Protein AF-A0A8T1XJ10-F1 (afdb_monomer_lite)

Secondary structure (DSSP, 8-state):
-HHHHTS---HHHHHHHHSB-TTS-BSSHHHHHHHHHHHHHHHHHHHHHT-------TT-SS--S--PPPHHHHHHHHHHHHHHHHHHHHHHHHHHHHHHHHHHHHHHHHHHHHHHHHHHHHH-HHHHHHHHS---------------------------------------------------

Structure (mmCIF, N/CA/C/O backbone):
data_AF-A0A8T1XJ10-F1
#
_entry.id   AF-A0A8T1XJ10-F1
#
loop_
_atom_site.group_PDB
_atom_site.id
_atom_site.type_symbol
_atom_site.label_atom_id
_atom_site.label_alt_id
_atom_site.label_comp_id
_atom_site.label_asym_id
_atom_site.label_entity_id
_atom_site.label_seq_id
_atom_site.pdbx_PDB_ins_code
_atom_site.Cartn_x
_atom_site.Cartn_y
_atom_site.Cartn_z
_atom_site.occupancy
_atom_site.B_iso_or_equiv
_atom_site.auth_seq_id
_atom_site.auth_comp_id
_atom_site.auth_asym_id
_atom_site.auth_atom_id
_atom_site.pdbx_PDB_model_num
ATOM 1 N N . MET A 1 1 ? 7.963 -11.420 -20.994 1.00 76.00 1 MET A N 1
ATOM 2 C CA . MET A 1 1 ? 7.818 -10.005 -21.420 1.00 76.00 1 MET A CA 1
ATOM 3 C C . MET A 1 1 ? 8.986 -9.589 -22.295 1.00 76.00 1 MET A C 1
ATOM 5 O O . MET A 1 1 ? 8.757 -9.105 -23.394 1.00 76.00 1 MET A O 1
ATOM 9 N N . GLU A 1 2 ? 10.211 -9.883 -21.872 1.00 74.06 2 GLU A N 1
ATOM 10 C CA . GLU A 1 2 ? 11.436 -9.646 -22.647 1.00 74.06 2 GLU A CA 1
ATOM 11 C C . GLU A 1 2 ? 11.439 -10.328 -24.017 1.00 74.06 2 GLU A C 1
ATOM 13 O O . GLU A 1 2 ? 11.777 -9.694 -25.006 1.00 74.06 2 GLU A O 1
ATOM 18 N N . GLU A 1 3 ? 10.943 -11.567 -24.125 1.00 75.88 3 GLU A N 1
ATOM 19 C CA . GLU A 1 3 ? 10.803 -12.253 -25.423 1.00 75.88 3 GLU A CA 1
ATOM 20 C C . GLU A 1 3 ? 9.866 -11.518 -26.399 1.00 75.88 3 GLU A C 1
ATOM 22 O O . GLU A 1 3 ? 10.074 -11.545 -27.612 1.00 75.88 3 GLU A O 1
ATOM 27 N N . ARG A 1 4 ? 8.844 -10.823 -25.875 1.00 75.50 4 ARG A N 1
ATOM 28 C CA . ARG A 1 4 ? 7.896 -10.032 -26.677 1.00 75.50 4 ARG A CA 1
ATOM 29 C C . ARG A 1 4 ? 8.496 -8.691 -27.093 1.00 75.50 4 ARG A C 1
ATOM 31 O O . ARG A 1 4 ? 8.300 -8.278 -28.231 1.00 75.50 4 ARG A O 1
ATOM 38 N N . LEU A 1 5 ? 9.198 -8.018 -26.178 1.00 78.12 5 LEU A N 1
ATOM 39 C CA . LEU A 1 5 ? 9.792 -6.697 -26.417 1.00 78.12 5 LEU A CA 1
ATOM 40 C C . LEU A 1 5 ? 11.188 -6.769 -27.057 1.00 78.12 5 LEU A C 1
ATOM 42 O O . LEU A 1 5 ? 11.695 -5.744 -27.505 1.00 78.12 5 LEU A O 1
ATOM 46 N N . LYS A 1 6 ? 11.806 -7.958 -27.113 1.00 83.12 6 LYS A N 1
ATOM 47 C CA . LYS A 1 6 ? 13.183 -8.205 -27.581 1.00 83.12 6 LYS A CA 1
ATOM 48 C C . LYS A 1 6 ? 14.220 -7.270 -26.941 1.00 83.12 6 LYS A C 1
ATOM 50 O O . LYS A 1 6 ? 15.244 -6.958 -27.543 1.00 83.12 6 LYS A O 1
ATOM 55 N N . ARG A 1 7 ? 13.935 -6.816 -25.722 1.00 89.50 7 ARG A N 1
ATOM 56 C CA . ARG A 1 7 ? 14.753 -5.918 -24.907 1.00 89.50 7 ARG A CA 1
ATOM 57 C C . ARG A 1 7 ? 14.614 -6.354 -23.452 1.00 89.50 7 ARG A C 1
ATOM 59 O O . ARG A 1 7 ? 13.534 -6.795 -23.056 1.00 89.50 7 ARG A O 1
ATOM 66 N N . HIS A 1 8 ? 15.689 -6.199 -22.686 1.00 87.00 8 HIS A N 1
ATOM 67 C CA . HIS A 1 8 ? 15.656 -6.335 -21.234 1.00 87.00 8 HIS A CA 1
ATOM 68 C C . HIS A 1 8 ? 14.685 -5.302 -20.644 1.00 87.00 8 HIS A C 1
ATOM 70 O O . HIS A 1 8 ? 14.703 -4.129 -21.039 1.00 87.00 8 HIS A O 1
ATOM 76 N N . VAL A 1 9 ? 13.818 -5.735 -19.734 1.00 90.62 9 VAL A N 1
ATOM 77 C CA . VAL A 1 9 ? 12.867 -4.851 -19.036 1.00 90.62 9 VAL A CA 1
ATOM 78 C C . VAL A 1 9 ? 13.305 -4.688 -17.586 1.00 90.62 9 VAL A C 1
ATOM 80 O O . VAL A 1 9 ? 14.013 -5.546 -17.068 1.00 90.62 9 VAL A O 1
ATOM 83 N N . SER A 1 10 ? 12.949 -3.576 -16.944 1.00 94.50 10 SER A N 1
ATOM 84 C CA . SER A 1 10 ? 13.164 -3.451 -15.498 1.00 94.50 10 SER A CA 1
ATOM 85 C C . SER A 1 10 ? 12.091 -4.219 -14.724 1.00 94.50 10 SER A C 1
ATOM 87 O O . SER A 1 10 ? 10.990 -4.449 -15.234 1.00 94.50 10 SER A O 1
ATOM 89 N N . ASP A 1 11 ? 12.371 -4.555 -13.468 1.00 94.75 11 ASP A N 1
ATOM 90 C CA . ASP A 1 11 ? 11.409 -5.218 -12.582 1.00 94.75 11 ASP A CA 1
ATOM 91 C C . ASP A 1 11 ? 10.163 -4.354 -12.359 1.00 94.75 11 ASP A C 1
ATOM 93 O O . ASP A 1 11 ? 9.038 -4.852 -12.365 1.00 94.75 11 ASP A O 1
ATOM 97 N N . GLY A 1 12 ? 10.342 -3.034 -12.269 1.00 94.69 12 GLY A N 1
ATOM 98 C CA . GLY A 1 12 ? 9.229 -2.089 -12.215 1.00 94.69 12 GLY A CA 1
ATOM 99 C C . GLY A 1 12 ? 8.403 -2.045 -13.507 1.00 94.69 12 GLY A C 1
ATOM 100 O O . GLY A 1 12 ? 7.180 -1.975 -13.445 1.00 94.69 12 GLY A O 1
ATOM 101 N N . GLU A 1 13 ? 9.026 -2.157 -14.687 1.00 94.50 13 GLU A N 1
ATOM 102 C CA . GLU A 1 13 ? 8.309 -2.255 -15.972 1.00 94.50 13 GLU A CA 1
ATOM 103 C C . GLU A 1 13 ? 7.503 -3.564 -16.040 1.00 94.50 13 GLU A C 1
ATOM 105 O O . GLU A 1 13 ? 6.324 -3.561 -16.410 1.00 94.50 13 GLU A O 1
ATOM 110 N N . LEU A 1 14 ? 8.108 -4.671 -15.596 1.00 95.19 14 LEU A N 1
ATOM 111 C CA . LEU A 1 14 ? 7.460 -5.974 -15.473 1.00 95.19 14 LEU A CA 1
ATOM 112 C C . LEU A 1 14 ? 6.264 -5.927 -14.513 1.00 95.19 14 LEU A C 1
ATOM 114 O O . LEU A 1 14 ? 5.183 -6.420 -14.854 1.00 95.19 14 LEU A O 1
ATOM 118 N N . PHE A 1 15 ? 6.435 -5.309 -13.344 1.00 96.00 15 PHE A N 1
ATOM 119 C CA . PHE A 1 15 ? 5.387 -5.103 -12.348 1.00 96.00 15 PHE A CA 1
ATOM 120 C C . PHE A 1 15 ? 4.213 -4.315 -12.929 1.00 96.00 15 PHE A C 1
ATOM 122 O O . PHE A 1 15 ? 3.082 -4.805 -12.912 1.00 96.00 15 PHE A O 1
ATOM 129 N N . MET A 1 16 ? 4.484 -3.138 -13.500 1.00 95.25 16 MET A N 1
ATOM 130 C CA . MET A 1 16 ? 3.454 -2.274 -14.074 1.00 95.25 16 MET A CA 1
ATOM 131 C C . MET A 1 16 ? 2.671 -3.030 -15.140 1.00 95.25 16 MET A C 1
ATOM 133 O O . MET A 1 16 ? 1.450 -3.089 -15.098 1.00 95.25 16 MET A O 1
ATOM 137 N N . GLN A 1 17 ? 3.356 -3.705 -16.056 1.00 93.31 17 GLN A N 1
ATOM 138 C CA . GLN A 1 17 ? 2.697 -4.382 -17.163 1.00 93.31 17 GLN A CA 1
ATOM 139 C C . GLN A 1 17 ? 1.919 -5.647 -16.748 1.00 93.31 17 GLN A C 1
ATOM 141 O O . GLN A 1 17 ? 0.955 -5.996 -17.430 1.00 93.31 17 GLN A O 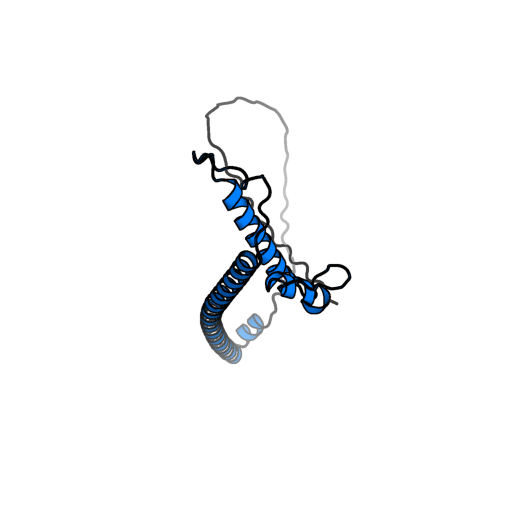1
ATOM 146 N N . THR A 1 18 ? 2.308 -6.341 -15.673 1.00 95.00 18 THR A N 1
ATOM 147 C CA . THR A 1 18 ? 1.584 -7.529 -15.168 1.00 95.00 18 THR A CA 1
ATOM 148 C C . THR A 1 18 ? 0.387 -7.172 -14.292 1.00 95.00 18 THR A C 1
ATOM 150 O O . THR A 1 18 ? -0.580 -7.930 -14.255 1.00 95.00 18 THR A O 1
ATOM 153 N N . HIS A 1 19 ? 0.414 -6.003 -13.653 1.00 96.44 19 HIS A N 1
ATOM 154 C CA . HIS A 1 19 ? -0.650 -5.519 -12.772 1.00 96.44 19 HIS A CA 1
ATOM 155 C C . HIS A 1 19 ? -1.474 -4.382 -13.389 1.00 96.44 19 HIS A C 1
ATOM 157 O O . HIS A 1 19 ? -2.267 -3.753 -12.690 1.00 96.44 19 HIS A O 1
ATOM 163 N N . THR A 1 20 ? -1.335 -4.159 -14.699 1.00 97.12 20 THR A N 1
ATOM 164 C CA . THR A 1 20 ? -2.133 -3.211 -15.485 1.00 97.12 20 THR A CA 1
ATOM 165 C C . THR A 1 20 ? -2.959 -3.963 -16.520 1.00 97.12 20 THR A C 1
ATOM 167 O O . THR A 1 20 ? -2.464 -4.829 -17.246 1.00 97.12 20 THR A O 1
ATOM 170 N N . ARG A 1 21 ? -4.246 -3.637 -16.582 1.00 96.38 21 ARG A N 1
ATOM 171 C CA . ARG A 1 21 ? -5.210 -4.158 -17.550 1.00 96.38 21 ARG A CA 1
ATOM 172 C C . ARG A 1 21 ? -5.003 -3.496 -18.915 1.00 96.38 21 ARG A C 1
ATOM 174 O O . ARG A 1 21 ? -4.302 -2.500 -19.056 1.00 96.38 21 ARG A O 1
ATOM 181 N N . ALA A 1 22 ? -5.645 -4.034 -19.949 1.00 95.12 22 ALA A N 1
ATOM 182 C CA . ALA A 1 22 ? -5.531 -3.497 -21.308 1.00 95.12 22 ALA A CA 1
ATOM 183 C C . ALA A 1 22 ? -6.092 -2.067 -21.467 1.00 95.12 22 ALA A C 1
ATOM 185 O O . ALA A 1 22 ? -5.706 -1.371 -22.400 1.00 95.12 22 ALA A O 1
ATOM 186 N N . ASP A 1 23 ? -6.982 -1.633 -20.569 1.00 95.69 23 ASP A N 1
ATOM 187 C CA . ASP A 1 23 ? -7.518 -0.266 -20.511 1.00 95.69 23 ASP A CA 1
ATOM 188 C C . ASP A 1 23 ? -6.573 0.730 -19.807 1.00 95.69 23 ASP A C 1
ATOM 190 O O . ASP A 1 23 ? -6.893 1.912 -19.706 1.00 95.69 23 ASP A O 1
ATOM 194 N N . GLY A 1 24 ? -5.411 0.265 -19.331 1.00 93.25 24 GLY A N 1
ATOM 195 C CA . GLY A 1 24 ? -4.431 1.068 -18.601 1.00 9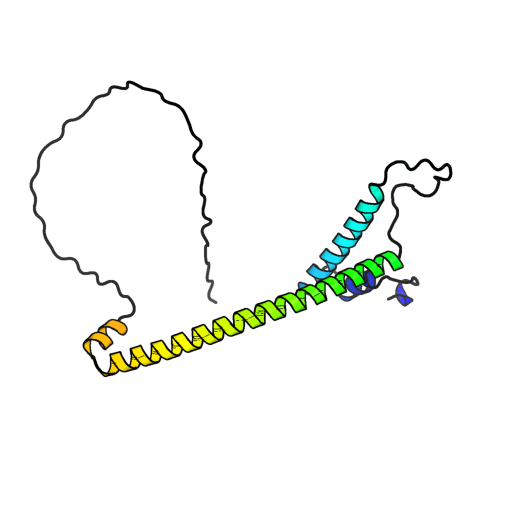3.25 24 GLY A CA 1
ATOM 196 C C . GLY A 1 24 ? -4.715 1.205 -17.103 1.00 93.25 24 GLY A C 1
ATOM 197 O O . GLY A 1 24 ? -3.902 1.793 -16.396 1.00 93.25 24 GLY A O 1
ATOM 198 N N . SER A 1 25 ? -5.825 0.658 -16.596 1.00 96.62 25 SER A N 1
ATOM 199 C CA . SER A 1 25 ? -6.124 0.652 -15.161 1.00 96.62 25 SER A CA 1
ATOM 200 C C . SER A 1 25 ? -5.366 -0.453 -14.427 1.00 96.62 25 SER A C 1
ATOM 202 O O . SER A 1 25 ? -5.105 -1.528 -14.976 1.00 96.62 25 SER A O 1
ATOM 204 N N . PHE A 1 26 ? -5.030 -0.219 -13.159 1.00 97.88 26 PHE A N 1
ATOM 205 C CA . PHE A 1 26 ? -4.439 -1.257 -12.322 1.00 97.88 26 PHE A CA 1
ATOM 206 C C . PHE A 1 26 ? -5.464 -2.327 -11.944 1.00 97.88 26 PHE A C 1
ATOM 208 O O . PHE A 1 26 ? -6.658 -2.069 -11.797 1.00 97.88 26 PHE A O 1
ATOM 215 N N . VAL A 1 27 ? -4.984 -3.558 -11.774 1.00 97.25 27 VAL A N 1
ATOM 216 C CA . VAL A 1 27 ? -5.828 -4.712 -11.435 1.00 97.25 27 VAL A CA 1
ATOM 217 C C . VAL A 1 27 ? -6.425 -4.596 -10.029 1.00 97.25 27 VAL A C 1
ATOM 219 O O . VAL A 1 27 ? -7.556 -5.047 -9.836 1.00 97.25 27 VAL A O 1
ATOM 222 N N . ASP A 1 28 ? -5.690 -3.979 -9.099 1.00 97.81 28 ASP A N 1
ATOM 223 C CA . ASP A 1 28 ? -6.047 -3.772 -7.692 1.00 97.81 28 ASP A CA 1
ATOM 224 C C . ASP A 1 28 ? -5.537 -2.399 -7.219 1.00 97.81 28 ASP A C 1
ATOM 226 O O . ASP A 1 28 ? -4.518 -1.894 -7.706 1.00 97.81 28 ASP A O 1
ATOM 230 N N . GLN A 1 29 ? -6.222 -1.817 -6.238 1.00 97.06 29 GLN A N 1
ATOM 231 C CA . GLN A 1 29 ? -5.832 -0.568 -5.601 1.00 97.06 29 GLN A CA 1
ATOM 232 C C . GLN A 1 29 ? -4.462 -0.672 -4.909 1.00 97.06 29 GLN A C 1
ATOM 234 O O . GLN A 1 29 ? -3.721 0.311 -4.900 1.00 97.06 29 GLN A O 1
ATOM 239 N N . ILE A 1 30 ? -4.070 -1.838 -4.380 1.00 93.88 30 ILE A N 1
ATOM 240 C CA . ILE A 1 30 ? -2.727 -2.014 -3.798 1.00 93.88 30 ILE A CA 1
ATOM 241 C C . ILE A 1 30 ? -1.637 -1.828 -4.860 1.00 93.88 30 ILE A C 1
ATOM 243 O O . ILE A 1 30 ? -0.627 -1.173 -4.608 1.00 93.88 30 ILE A O 1
ATOM 247 N N . TYR A 1 31 ? -1.859 -2.344 -6.072 1.00 96.12 31 TYR A N 1
ATOM 248 C CA . TYR A 1 31 ? -0.890 -2.237 -7.160 1.00 96.12 31 TYR A CA 1
ATOM 249 C C . TYR A 1 31 ? -0.842 -0.833 -7.732 1.00 96.12 31 TYR A C 1
ATOM 251 O O . TYR A 1 31 ? 0.233 -0.380 -8.113 1.00 96.12 31 TYR A O 1
ATOM 259 N N . GLN A 1 32 ? -1.976 -0.133 -7.726 1.00 97.06 32 GLN A N 1
ATOM 260 C CA . GLN A 1 32 ? -2.017 1.282 -8.055 1.00 97.06 32 GLN A CA 1
ATOM 261 C C . GLN A 1 32 ? -1.105 2.093 -7.128 1.00 97.06 32 GLN A C 1
ATOM 263 O O . GLN A 1 32 ? -0.240 2.809 -7.619 1.00 97.06 32 GLN A O 1
ATOM 268 N N . HIS A 1 33 ? -1.219 1.926 -5.807 1.00 96.00 33 HIS A N 1
ATOM 269 C CA . HIS A 1 33 ? -0.368 2.654 -4.858 1.00 96.00 33 HIS A CA 1
ATOM 270 C C . HIS A 1 33 ? 1.120 2.331 -5.043 1.00 96.00 33 HIS A C 1
ATOM 272 O O . HIS A 1 33 ? 1.960 3.229 -5.006 1.00 96.00 33 HIS A O 1
ATOM 278 N N . VAL A 1 34 ? 1.460 1.054 -5.258 1.00 96.06 34 VAL A N 1
ATOM 279 C CA . VAL A 1 34 ? 2.850 0.637 -5.511 1.00 96.06 34 VAL A CA 1
ATOM 280 C C . VAL A 1 34 ? 3.362 1.214 -6.833 1.00 96.06 34 VAL A C 1
ATOM 282 O O . VAL A 1 34 ? 4.477 1.726 -6.885 1.00 96.06 34 VAL A O 1
ATOM 285 N N . GLY A 1 35 ? 2.551 1.177 -7.891 1.00 96.31 35 GLY A N 1
ATOM 286 C CA . GLY A 1 35 ? 2.899 1.726 -9.199 1.00 96.31 35 GLY A CA 1
ATOM 287 C C . GLY A 1 35 ? 3.080 3.243 -9.172 1.00 96.31 35 GLY A C 1
ATOM 288 O O . GLY A 1 35 ? 4.057 3.756 -9.714 1.00 96.31 35 GLY A O 1
ATOM 289 N N . GLU A 1 36 ? 2.194 3.963 -8.486 1.00 96.62 36 GLU A N 1
ATOM 290 C CA . GLU A 1 36 ? 2.308 5.407 -8.257 1.00 96.62 36 GLU A CA 1
ATOM 291 C C . GLU A 1 36 ? 3.571 5.751 -7.458 1.00 96.62 36 GLU A C 1
ATOM 293 O O . GLU A 1 36 ? 4.317 6.649 -7.850 1.00 96.62 36 GLU A O 1
ATOM 298 N N . ALA A 1 37 ? 3.868 5.008 -6.388 1.00 96.81 37 ALA A N 1
ATOM 299 C CA . ALA A 1 37 ? 5.090 5.197 -5.609 1.00 96.81 37 ALA A CA 1
ATOM 300 C C . ALA A 1 37 ? 6.355 4.936 -6.443 1.00 96.81 37 ALA A C 1
ATOM 302 O O . ALA A 1 37 ? 7.308 5.711 -6.371 1.00 96.81 37 ALA A O 1
ATOM 303 N N . TYR A 1 38 ? 6.349 3.889 -7.272 1.00 96.81 38 TYR A N 1
ATOM 304 C CA . TYR A 1 38 ? 7.449 3.579 -8.184 1.00 96.81 38 TYR A CA 1
ATOM 305 C C . TYR A 1 38 ? 7.690 4.708 -9.193 1.00 96.81 38 TYR A C 1
ATOM 307 O O . TYR A 1 38 ? 8.820 5.177 -9.332 1.00 96.81 38 TYR A O 1
ATOM 315 N N . MET A 1 39 ? 6.634 5.189 -9.859 1.00 94.44 39 MET A N 1
ATOM 316 C CA . MET A 1 39 ? 6.733 6.306 -10.806 1.00 94.44 39 MET A CA 1
ATOM 317 C C . MET A 1 39 ? 7.231 7.582 -10.125 1.00 94.44 39 MET A C 1
ATOM 319 O O . MET A 1 39 ? 8.131 8.235 -10.649 1.00 94.44 39 MET A O 1
ATOM 323 N N . LYS A 1 40 ? 6.718 7.886 -8.928 1.00 95.81 40 LYS A N 1
ATOM 324 C CA . LYS A 1 40 ? 7.153 9.039 -8.137 1.00 95.81 40 LYS A CA 1
ATOM 325 C C . LYS A 1 40 ? 8.642 8.966 -7.788 1.00 95.81 40 LYS A C 1
ATOM 327 O O . LYS A 1 40 ? 9.341 9.959 -7.933 1.00 95.81 40 LYS A O 1
ATOM 332 N N . MET A 1 41 ? 9.147 7.806 -7.362 1.00 94.25 41 MET A N 1
ATOM 333 C CA . MET A 1 41 ? 10.575 7.642 -7.051 1.00 94.25 41 MET A CA 1
ATOM 334 C C . MET A 1 41 ? 11.466 7.725 -8.297 1.00 94.25 41 MET A C 1
ATOM 336 O O . MET A 1 41 ? 12.603 8.186 -8.208 1.00 94.25 41 MET A O 1
ATOM 340 N N . MET A 1 42 ? 10.969 7.292 -9.462 1.00 92.44 42 MET A N 1
ATOM 341 C CA . MET A 1 42 ? 11.665 7.529 -10.729 1.00 92.44 42 MET A CA 1
ATOM 342 C C . MET A 1 42 ? 11.742 9.018 -11.062 1.00 92.44 42 MET A C 1
ATOM 344 O O . MET A 1 42 ? 12.812 9.490 -11.436 1.00 92.44 42 MET A O 1
ATOM 348 N N . GLU A 1 43 ? 10.637 9.749 -10.915 1.00 91.62 43 GLU A N 1
ATOM 349 C CA . GLU A 1 43 ? 10.585 11.196 -11.148 1.00 91.62 43 GLU A CA 1
ATOM 350 C C . GLU A 1 43 ? 11.491 11.964 -10.180 1.00 91.62 43 GLU A C 1
ATOM 352 O O . GLU A 1 43 ? 12.273 12.800 -10.617 1.00 91.62 43 GLU A O 1
ATOM 357 N N . GLU A 1 44 ? 11.468 11.613 -8.893 1.00 91.69 44 GLU A N 1
ATOM 358 C CA . GLU A 1 44 ? 12.338 12.191 -7.863 1.00 91.69 44 GLU A CA 1
ATOM 359 C C . GLU A 1 44 ? 13.822 12.002 -8.199 1.00 91.69 44 GLU A C 1
ATOM 361 O O . GLU A 1 44 ? 14.585 12.965 -8.161 1.00 91.69 44 GLU A O 1
ATOM 366 N N . ARG A 1 45 ? 14.230 10.790 -8.608 1.00 89.88 45 ARG A N 1
ATOM 367 C CA . ARG A 1 45 ? 15.621 10.538 -9.013 1.00 89.88 45 ARG A CA 1
ATOM 368 C C . ARG A 1 45 ? 16.011 11.332 -10.261 1.00 89.88 45 ARG A C 1
ATOM 370 O O . ARG A 1 45 ? 17.130 11.827 -10.337 1.00 89.88 45 ARG A O 1
ATOM 377 N N . MET A 1 46 ? 15.121 11.431 -11.250 1.00 85.62 46 MET A N 1
ATOM 378 C CA . MET A 1 46 ? 15.392 12.227 -12.452 1.00 85.62 46 MET A CA 1
ATOM 379 C C . MET A 1 46 ? 15.525 13.718 -12.111 1.00 85.62 46 MET A C 1
ATOM 381 O O . MET A 1 46 ? 16.434 14.363 -12.619 1.00 85.62 46 MET A O 1
ATOM 385 N N . ALA A 1 47 ? 14.691 14.235 -11.204 1.00 86.69 47 ALA A N 1
ATOM 386 C CA . ALA A 1 47 ? 14.749 15.624 -10.757 1.00 86.69 47 ALA A CA 1
ATOM 387 C C . ALA A 1 47 ? 16.031 15.954 -9.968 1.00 86.69 47 ALA A C 1
ATOM 389 O O . ALA A 1 47 ? 16.600 17.023 -10.164 1.00 86.69 47 ALA A O 1
ATOM 390 N N . GLU A 1 48 ? 16.519 15.044 -9.115 1.00 82.44 48 GLU A N 1
ATOM 391 C CA . GLU A 1 48 ? 17.778 15.222 -8.367 1.00 82.44 48 GLU A CA 1
ATOM 392 C C . GLU A 1 48 ? 18.987 15.406 -9.302 1.00 82.44 48 GLU A C 1
ATOM 394 O O . GLU A 1 48 ? 19.884 16.199 -9.029 1.00 82.44 48 GLU A O 1
ATOM 399 N N . MET A 1 49 ? 18.997 14.705 -10.436 1.00 70.19 49 MET A N 1
ATOM 400 C CA . MET A 1 49 ? 20.109 14.720 -11.392 1.00 70.19 49 MET A CA 1
ATOM 401 C C . MET A 1 49 ? 20.139 15.967 -12.294 1.00 70.19 49 MET A C 1
ATOM 403 O O . MET A 1 49 ? 21.168 16.231 -12.919 1.00 70.19 49 MET A O 1
ATOM 407 N N . ASP A 1 50 ? 19.047 16.733 -12.355 1.00 67.81 50 ASP A N 1
ATOM 408 C CA . ASP A 1 50 ? 18.935 17.969 -13.142 1.00 67.81 50 ASP A CA 1
ATOM 409 C C . ASP A 1 50 ? 19.351 19.235 -12.347 1.00 67.81 50 ASP A C 1
ATOM 411 O O . ASP A 1 50 ? 19.492 20.309 -12.935 1.00 67.81 50 ASP A O 1
ATOM 415 N N . GLU A 1 51 ? 19.590 19.124 -11.032 1.00 62.66 51 GLU A N 1
ATOM 416 C CA . GLU A 1 51 ? 19.960 20.236 -10.127 1.00 62.66 51 GLU A CA 1
ATOM 417 C C . GLU A 1 51 ? 21.481 20.523 -10.048 1.00 62.66 51 GLU A C 1
ATOM 419 O O . GLU A 1 51 ? 21.886 21.581 -9.562 1.00 62.66 51 GLU A O 1
ATOM 424 N N . ASP A 1 52 ? 22.351 19.640 -10.557 1.00 54.94 52 ASP A N 1
ATOM 425 C CA . ASP A 1 52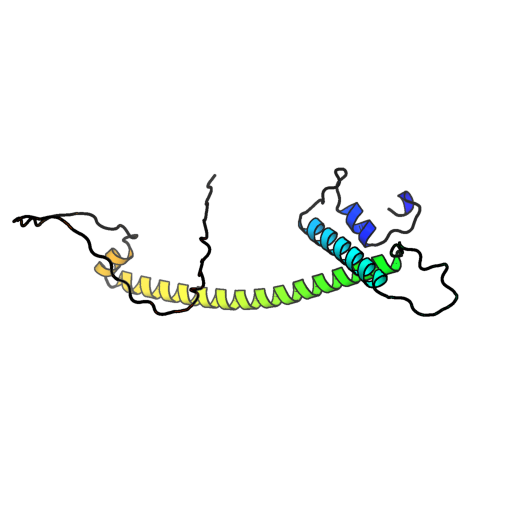 ? 23.812 19.829 -10.500 1.00 54.94 52 ASP A CA 1
ATOM 426 C C . ASP A 1 52 ? 24.290 20.889 -11.531 1.00 54.94 52 ASP A C 1
ATOM 428 O O . ASP A 1 52 ? 24.500 20.621 -12.718 1.00 54.94 52 ASP A O 1
ATOM 432 N N . GLY A 1 53 ? 24.433 22.140 -11.069 1.00 52.62 53 GLY A N 1
ATOM 433 C CA . GLY A 1 53 ? 24.957 23.295 -11.819 1.00 52.62 53 GLY A CA 1
ATOM 434 C C . GLY A 1 53 ? 26.428 23.160 -12.275 1.00 52.62 53 GLY A C 1
ATOM 435 O O . GLY A 1 53 ? 27.121 22.212 -11.912 1.00 52.62 53 GLY A O 1
ATOM 436 N N . PRO A 1 54 ? 26.952 24.102 -13.091 1.00 50.81 54 PRO A N 1
ATOM 437 C CA . PRO A 1 54 ? 28.033 23.845 -14.045 1.00 50.81 54 PRO A CA 1
ATOM 438 C C . PRO A 1 54 ? 29.363 23.489 -13.366 1.00 50.81 54 PRO A C 1
ATOM 440 O O . PRO A 1 54 ? 30.140 24.359 -12.972 1.00 50.81 54 PRO A O 1
ATOM 443 N N . GLN A 1 55 ? 29.663 22.193 -13.298 1.00 53.38 55 GLN A N 1
ATOM 444 C CA . GLN A 1 55 ? 31.006 21.695 -13.029 1.00 53.38 55 GLN A CA 1
ATOM 445 C C . GLN A 1 55 ? 31.887 21.998 -14.250 1.00 53.38 55 GLN A C 1
ATOM 447 O O . GLN A 1 55 ? 31.672 21.481 -15.346 1.00 53.38 55 GLN A O 1
ATOM 452 N N . VAL A 1 56 ? 32.873 22.876 -14.060 1.00 52.62 56 VAL A N 1
ATOM 453 C CA . VAL A 1 56 ? 33.952 23.176 -15.012 1.00 52.62 56 VAL A CA 1
ATOM 454 C C . VAL A 1 56 ? 34.676 21.887 -15.412 1.00 52.62 56 VAL A C 1
ATOM 456 O O . VAL A 1 56 ? 35.561 21.409 -14.708 1.00 52.62 56 VAL A O 1
ATOM 459 N N . SER A 1 57 ? 34.310 21.305 -16.552 1.00 51.38 57 SER A N 1
ATOM 460 C CA . SER A 1 57 ? 35.112 20.268 -17.194 1.00 51.38 57 SER A CA 1
ATOM 461 C C . SER A 1 57 ? 34.810 20.211 -18.688 1.00 51.38 57 SER A C 1
ATOM 463 O O . SER A 1 57 ? 33.685 19.932 -19.106 1.00 51.38 57 SER A O 1
ATOM 465 N N . ASP A 1 58 ? 35.834 20.490 -19.491 1.00 48.41 58 ASP A N 1
ATOM 466 C CA . ASP A 1 58 ? 35.826 20.570 -20.956 1.00 48.41 58 ASP A CA 1
ATOM 467 C C . ASP A 1 58 ? 35.641 19.200 -21.650 1.00 48.41 58 ASP A C 1
ATOM 469 O O . ASP A 1 58 ? 36.379 18.830 -22.562 1.00 48.41 58 ASP A O 1
ATOM 473 N N . ASN A 1 59 ? 34.639 18.419 -21.236 1.00 49.78 59 ASN A N 1
ATOM 474 C CA . ASN A 1 59 ? 34.204 17.198 -21.926 1.00 49.78 59 ASN A CA 1
ATOM 475 C C . ASN A 1 59 ? 32.680 17.130 -22.168 1.00 49.78 59 ASN A C 1
ATOM 477 O O . ASN A 1 59 ? 32.158 16.085 -22.562 1.00 49.78 59 ASN A O 1
ATOM 481 N N . SER A 1 60 ? 31.963 18.243 -21.969 1.00 53.53 60 SER A N 1
ATOM 482 C CA . SER A 1 60 ? 30.497 18.294 -21.996 1.00 53.53 60 SER A CA 1
ATOM 483 C C . SER A 1 60 ? 29.911 18.131 -23.405 1.00 53.53 60 SE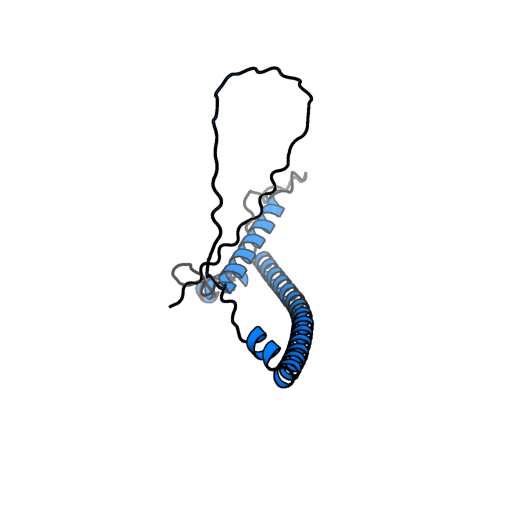R A C 1
ATOM 485 O O . SER A 1 60 ? 29.604 19.089 -24.110 1.00 53.53 60 SER A O 1
ATOM 487 N N . SER A 1 61 ? 29.742 16.875 -23.814 1.00 52.88 61 SER A N 1
ATOM 488 C CA . SER A 1 61 ? 28.885 16.464 -24.934 1.00 52.88 61 SER A CA 1
ATOM 489 C C . SER A 1 61 ? 27.845 15.411 -24.517 1.00 52.88 61 SER A C 1
ATOM 491 O O . SER A 1 61 ? 27.097 14.934 -25.368 1.00 52.88 61 SER A O 1
ATOM 493 N N . GLN A 1 62 ? 27.770 15.026 -23.235 1.00 46.34 62 GLN A N 1
ATOM 494 C CA . GLN A 1 62 ? 26.843 13.978 -22.766 1.00 46.34 62 GLN A CA 1
ATOM 495 C C . GLN A 1 62 ? 25.820 14.429 -21.709 1.00 46.34 62 GLN A C 1
ATOM 497 O O . GLN A 1 62 ? 25.002 13.615 -21.293 1.00 46.34 62 GLN A O 1
ATOM 502 N N . HIS A 1 63 ? 25.795 15.706 -21.310 1.00 48.09 63 HIS A N 1
ATOM 503 C CA . HIS A 1 63 ? 24.832 16.237 -20.326 1.00 48.09 63 HIS A CA 1
ATOM 504 C C . HIS A 1 63 ? 23.654 16.997 -20.963 1.00 48.09 63 HIS A C 1
ATOM 506 O O . HIS A 1 63 ? 23.113 17.942 -20.394 1.00 48.09 63 HIS A O 1
ATOM 512 N N . SER A 1 64 ? 23.252 16.611 -22.178 1.00 51.75 64 SER A N 1
ATOM 513 C CA . SER A 1 64 ? 22.088 17.214 -22.832 1.00 51.75 64 SER A CA 1
ATOM 514 C C . SER A 1 64 ? 20.793 16.703 -22.188 1.00 51.75 64 SER A C 1
ATOM 516 O O . SER A 1 64 ? 20.343 15.604 -22.486 1.00 51.75 64 SER A O 1
ATOM 518 N N . THR A 1 65 ? 20.239 17.507 -21.277 1.00 50.69 65 THR A N 1
ATOM 519 C CA . THR A 1 65 ? 18.812 17.875 -21.101 1.00 50.69 65 THR A CA 1
ATOM 520 C C . THR A 1 65 ? 17.726 16.782 -20.991 1.00 50.69 65 THR A C 1
ATOM 522 O O . THR A 1 65 ? 16.566 17.126 -20.809 1.00 50.69 65 THR A O 1
ATOM 525 N N . HIS A 1 66 ? 18.019 15.483 -21.055 1.00 52.50 66 HIS A N 1
ATOM 526 C CA . HIS A 1 66 ? 17.040 14.427 -20.767 1.00 52.50 66 HIS A CA 1
ATOM 527 C C . HIS A 1 66 ? 17.742 13.079 -20.549 1.00 52.50 66 HIS A C 1
ATOM 529 O O . HIS A 1 66 ? 17.700 12.187 -21.404 1.00 52.50 66 HIS A O 1
ATOM 535 N N . ARG A 1 67 ? 18.452 12.910 -19.428 1.00 68.50 67 ARG A N 1
ATOM 536 C CA . ARG A 1 67 ? 19.019 11.595 -19.099 1.00 68.50 67 ARG A CA 1
ATOM 537 C C . ARG A 1 67 ? 17.887 10.686 -18.621 1.00 68.50 67 ARG A C 1
ATOM 539 O O . ARG A 1 67 ? 17.436 10.774 -17.488 1.00 68.50 67 ARG A O 1
ATOM 546 N N . MET A 1 68 ? 17.438 9.787 -19.491 1.00 79.44 68 MET A N 1
ATOM 547 C CA . MET A 1 68 ? 16.541 8.705 -19.091 1.00 79.44 68 MET A CA 1
ATOM 548 C C . MET A 1 68 ? 17.286 7.728 -18.174 1.00 79.44 68 MET A C 1
ATOM 550 O O . MET A 1 68 ? 18.390 7.298 -18.512 1.00 79.44 68 MET A O 1
ATOM 554 N N . LEU A 1 69 ? 16.659 7.328 -17.063 1.00 87.69 69 LEU A N 1
ATOM 555 C CA . LEU A 1 69 ? 17.209 6.299 -16.175 1.00 87.69 69 LEU A CA 1
ATOM 556 C C . LEU A 1 69 ? 17.483 5.001 -16.945 1.00 87.69 69 LEU A C 1
ATOM 558 O O . LEU A 1 69 ? 16.640 4.546 -17.729 1.00 87.69 69 LEU A O 1
ATOM 562 N N . ASN A 1 70 ? 18.628 4.374 -16.702 1.00 90.62 70 ASN A N 1
ATOM 563 C CA . ASN A 1 70 ? 18.956 3.063 -17.253 1.00 90.62 70 ASN A CA 1
ATOM 564 C C . ASN A 1 70 ? 18.202 1.934 -16.510 1.00 90.62 70 ASN A C 1
ATOM 566 O O . ASN A 1 70 ? 17.455 2.182 -15.564 1.00 90.62 70 ASN A O 1
ATOM 570 N N . ILE A 1 71 ? 18.311 0.691 -16.990 1.00 92.06 71 ILE A N 1
ATOM 571 C CA . ILE A 1 71 ? 17.564 -0.450 -16.425 1.00 92.06 71 ILE A CA 1
ATOM 572 C C . ILE A 1 71 ? 18.009 -0.754 -14.993 1.00 92.06 71 ILE A C 1
ATOM 574 O O . ILE A 1 71 ? 17.151 -0.956 -14.137 1.00 92.06 71 ILE A O 1
ATOM 578 N N . ASP A 1 72 ? 19.312 -0.725 -14.726 1.00 92.25 72 ASP A N 1
ATOM 579 C CA . ASP A 1 72 ? 19.859 -1.000 -13.398 1.00 92.25 72 ASP A CA 1
ATOM 580 C C . ASP A 1 72 ? 19.380 0.060 -12.401 1.00 92.25 72 ASP A C 1
ATOM 582 O O . ASP A 1 72 ? 18.853 -0.270 -11.346 1.00 92.25 72 ASP A O 1
ATOM 586 N N . GLU A 1 73 ? 19.411 1.341 -12.780 1.00 93.31 73 GLU A N 1
ATOM 587 C CA . GLU A 1 73 ? 18.858 2.433 -11.973 1.00 93.31 73 GLU A CA 1
ATOM 588 C C . GLU A 1 73 ? 17.366 2.225 -11.679 1.00 93.31 73 GLU A C 1
ATOM 590 O O . GLU A 1 73 ? 16.927 2.422 -10.544 1.00 93.31 73 GLU A O 1
ATOM 595 N N . LYS A 1 74 ? 16.582 1.805 -12.679 1.00 93.94 74 LYS A N 1
ATOM 596 C CA . LYS A 1 74 ? 15.157 1.492 -12.503 1.00 93.94 74 LYS A CA 1
ATOM 597 C C . LYS A 1 74 ? 14.924 0.295 -11.576 1.00 93.94 74 LYS A C 1
ATOM 599 O O . LYS A 1 74 ? 13.936 0.314 -10.840 1.00 93.94 74 LYS A O 1
ATOM 604 N N . ASN A 1 75 ? 15.791 -0.714 -11.612 1.00 95.81 75 ASN A N 1
ATOM 605 C CA . ASN A 1 75 ? 15.731 -1.877 -10.725 1.00 95.81 75 ASN A CA 1
ATOM 606 C C . ASN A 1 75 ? 16.101 -1.493 -9.290 1.00 95.81 75 ASN A C 1
ATOM 608 O O . ASN A 1 75 ? 15.372 -1.838 -8.368 1.00 95.81 75 ASN A O 1
ATOM 612 N N . GLU A 1 76 ? 17.140 -0.681 -9.100 1.00 96.44 76 GLU A N 1
ATOM 613 C CA . GLU A 1 76 ? 17.524 -0.154 -7.785 1.00 96.44 76 GLU A CA 1
ATOM 614 C C . GLU A 1 76 ? 16.392 0.645 -7.125 1.00 96.44 76 GLU A C 1
ATOM 616 O O . GLU A 1 76 ? 16.153 0.538 -5.923 1.00 96.44 76 GLU A O 1
ATOM 621 N N . ILE A 1 77 ? 15.643 1.435 -7.904 1.00 96.06 77 ILE A N 1
ATOM 622 C CA . ILE A 1 77 ? 14.455 2.136 -7.388 1.00 96.06 77 ILE A CA 1
ATOM 623 C C . ILE A 1 77 ? 13.401 1.140 -6.915 1.00 96.06 77 ILE A C 1
ATOM 625 O O . ILE A 1 77 ? 12.816 1.325 -5.847 1.00 96.06 77 ILE A O 1
ATOM 629 N N . PHE A 1 78 ? 13.150 0.101 -7.709 1.00 96.69 78 PHE A N 1
ATOM 630 C CA . PHE A 1 78 ? 12.151 -0.908 -7.387 1.00 96.69 78 PHE A CA 1
ATOM 631 C C . PHE A 1 78 ? 12.532 -1.703 -6.128 1.00 96.69 78 PHE A C 1
ATOM 633 O O . PHE A 1 78 ? 11.693 -1.884 -5.247 1.00 96.69 78 PHE A O 1
ATOM 640 N N . LEU A 1 79 ? 13.806 -2.082 -5.989 1.00 96.88 79 LEU A N 1
ATOM 641 C CA . LEU A 1 79 ? 14.341 -2.729 -4.788 1.00 96.88 79 LEU A CA 1
ATOM 642 C C . LEU A 1 79 ? 14.202 -1.832 -3.553 1.00 96.88 79 LEU A C 1
ATOM 644 O O . LEU A 1 79 ? 13.652 -2.260 -2.539 1.00 96.88 79 LEU A O 1
ATOM 648 N N . LYS A 1 80 ? 14.592 -0.556 -3.653 1.00 96.06 80 LYS A N 1
ATOM 649 C CA . LYS A 1 80 ? 14.439 0.409 -2.552 1.00 96.06 80 LYS A CA 1
ATOM 650 C C . LYS A 1 80 ? 12.975 0.579 -2.134 1.00 96.06 80 LYS A C 1
ATOM 652 O O . LYS A 1 80 ? 12.682 0.705 -0.946 1.00 96.06 80 LYS A O 1
ATOM 657 N N . LEU A 1 81 ? 12.046 0.591 -3.092 1.00 96.06 81 LEU A N 1
ATOM 658 C CA . LEU A 1 81 ? 10.611 0.641 -2.806 1.00 96.06 81 LEU A CA 1
ATOM 659 C C . LEU A 1 81 ? 10.144 -0.619 -2.065 1.00 96.06 81 LEU A C 1
ATOM 661 O O . LEU A 1 81 ? 9.390 -0.518 -1.096 1.00 96.06 81 LEU A O 1
ATOM 665 N N . GLN A 1 82 ? 10.604 -1.795 -2.494 1.00 95.50 82 GLN A N 1
ATOM 666 C CA . GLN A 1 82 ? 10.288 -3.065 -1.847 1.00 95.50 82 GLN A CA 1
ATOM 667 C C . GLN A 1 82 ? 10.780 -3.097 -0.394 1.00 95.50 82 GLN A C 1
ATOM 669 O O . GLN A 1 82 ? 10.014 -3.462 0.498 1.00 95.50 82 GLN A O 1
ATOM 674 N N . GLU A 1 83 ? 12.014 -2.663 -0.140 1.00 96.50 83 GLU A N 1
ATOM 675 C CA . GLU A 1 83 ? 12.578 -2.568 1.211 1.00 96.50 83 GLU A CA 1
ATOM 676 C C . GLU A 1 83 ? 11.779 -1.603 2.096 1.00 96.50 83 GLU A C 1
ATOM 678 O O . GLU A 1 83 ? 11.419 -1.941 3.225 1.00 96.50 83 GLU A O 1
ATOM 683 N N . GLN A 1 84 ? 11.432 -0.418 1.581 1.00 95.50 84 GLN A N 1
ATOM 684 C CA . GLN A 1 84 ? 10.608 0.544 2.321 1.00 95.50 84 GLN A CA 1
ATOM 685 C C . GLN A 1 84 ? 9.228 -0.015 2.669 1.00 95.50 84 GLN A C 1
ATOM 687 O O . GLN A 1 84 ? 8.720 0.228 3.766 1.00 95.50 84 GLN A O 1
ATOM 692 N N . LEU A 1 85 ? 8.610 -0.753 1.745 1.00 94.75 85 LEU A N 1
ATOM 693 C CA . LEU A 1 85 ? 7.315 -1.375 1.985 1.00 94.75 85 LEU A CA 1
ATOM 694 C C . LEU A 1 85 ? 7.417 -2.449 3.072 1.00 94.75 85 LEU A C 1
ATOM 696 O O . LEU A 1 85 ? 6.579 -2.477 3.969 1.00 94.75 85 LEU A O 1
ATOM 700 N N . GLN A 1 86 ? 8.460 -3.280 3.035 1.00 96.06 86 GLN A N 1
ATOM 701 C CA . GLN A 1 86 ? 8.709 -4.294 4.062 1.00 96.06 86 GLN A CA 1
ATOM 702 C C . GLN A 1 86 ? 8.921 -3.670 5.443 1.00 96.06 86 GLN A C 1
ATOM 704 O O . GLN A 1 86 ? 8.274 -4.090 6.400 1.00 96.06 86 GLN A O 1
ATOM 709 N N . LEU A 1 87 ? 9.751 -2.626 5.540 1.00 97.06 87 LEU A N 1
ATOM 710 C CA . LEU A 1 87 ? 9.972 -1.901 6.795 1.00 97.06 87 LEU A CA 1
ATOM 711 C C . LEU A 1 87 ? 8.665 -1.330 7.357 1.00 97.06 87 LEU A C 1
ATOM 713 O O . LEU A 1 87 ? 8.375 -1.495 8.540 1.00 97.06 87 LEU A O 1
ATOM 717 N N . LYS A 1 88 ? 7.845 -0.711 6.500 1.00 96.31 88 LYS A N 1
ATOM 718 C CA . LYS A 1 88 ? 6.558 -0.136 6.904 1.00 96.31 88 LYS A CA 1
ATOM 719 C C . LYS A 1 88 ? 5.558 -1.200 7.364 1.00 96.31 88 LYS A C 1
ATOM 721 O O . LYS A 1 88 ? 4.805 -0.948 8.299 1.00 96.31 88 LYS A O 1
ATOM 726 N N . ILE A 1 89 ? 5.547 -2.375 6.730 1.00 94.88 89 ILE A N 1
ATOM 727 C CA . ILE A 1 89 ? 4.706 -3.503 7.156 1.00 94.88 89 ILE A CA 1
ATOM 728 C C . ILE A 1 89 ? 5.119 -3.958 8.557 1.00 94.88 89 ILE A C 1
ATOM 730 O O . ILE A 1 89 ? 4.264 -4.029 9.434 1.00 94.88 89 ILE A O 1
ATOM 734 N N . SER A 1 90 ? 6.414 -4.181 8.794 1.00 96.19 90 SER A N 1
ATOM 735 C CA . SER A 1 90 ? 6.905 -4.618 10.106 1.00 96.19 90 SER A CA 1
ATOM 736 C C . SER A 1 90 ? 6.611 -3.605 11.215 1.00 96.19 90 SER A C 1
ATOM 738 O O . SER A 1 90 ? 6.137 -3.986 12.284 1.00 96.19 90 SER A O 1
ATOM 740 N N . GLU A 1 91 ? 6.825 -2.312 10.961 1.00 96.69 91 GLU A N 1
ATOM 741 C CA . GLU A 1 91 ? 6.491 -1.259 11.929 1.00 96.69 91 GLU A CA 1
ATOM 742 C C . GLU A 1 91 ? 4.982 -1.225 12.227 1.00 96.69 91 GLU A C 1
ATOM 744 O O . GLU A 1 91 ? 4.558 -1.109 13.381 1.00 96.69 91 GLU A O 1
ATOM 749 N N . GLN A 1 92 ? 4.147 -1.374 11.196 1.00 96.75 92 GLN A N 1
ATOM 750 C CA . GLN A 1 92 ? 2.699 -1.365 11.364 1.00 96.75 92 GLN A CA 1
ATOM 751 C C . GLN A 1 92 ? 2.189 -2.598 12.123 1.00 96.75 92 GLN A C 1
ATOM 753 O O . GLN A 1 92 ? 1.253 -2.472 12.919 1.00 96.75 92 GLN A O 1
ATOM 758 N N . GLU A 1 93 ? 2.785 -3.769 11.895 1.00 96.75 93 GLU A N 1
ATOM 759 C CA . GLU A 1 93 ? 2.477 -5.013 12.605 1.00 96.75 93 GLU A CA 1
ATOM 760 C C . GLU A 1 93 ? 2.776 -4.896 14.104 1.00 96.75 93 GLU A C 1
ATOM 762 O O . GLU A 1 93 ? 1.939 -5.281 14.923 1.00 96.75 93 GLU A O 1
ATOM 767 N N . GLU A 1 94 ? 3.902 -4.285 14.482 1.00 96.94 94 GLU A N 1
ATOM 768 C CA . GLU A 1 94 ? 4.245 -4.043 15.888 1.00 96.94 94 GLU A CA 1
ATOM 769 C C . GLU A 1 94 ? 3.236 -3.103 16.566 1.00 96.94 94 GLU A C 1
ATOM 771 O O . GLU A 1 94 ? 2.723 -3.385 17.655 1.00 96.94 94 GLU A O 1
ATOM 776 N N . GLN A 1 95 ? 2.881 -2.003 15.898 1.00 96.12 95 GLN A N 1
ATOM 777 C CA . GLN A 1 95 ? 1.866 -1.079 16.407 1.00 96.12 95 GLN A CA 1
ATOM 778 C C . GLN A 1 95 ? 0.488 -1.743 16.534 1.00 96.12 95 GLN A C 1
ATOM 780 O O . GLN A 1 95 ? -0.246 -1.477 17.490 1.00 96.12 95 GLN A O 1
ATOM 785 N N . ASN A 1 96 ? 0.129 -2.617 15.591 1.00 97.00 96 ASN A N 1
ATOM 786 C CA . ASN A 1 96 ? -1.114 -3.378 15.647 1.00 97.00 96 ASN A CA 1
ATOM 787 C C . ASN A 1 96 ? -1.117 -4.354 16.829 1.00 97.00 96 ASN A C 1
ATOM 789 O O . ASN A 1 96 ? -2.116 -4.407 17.544 1.00 97.00 96 ASN A O 1
ATOM 793 N N . ALA A 1 97 ? -0.003 -5.046 17.089 1.00 98.00 97 ALA A N 1
ATOM 794 C CA . ALA A 1 97 ? 0.136 -5.927 18.247 1.00 98.00 97 ALA A CA 1
ATOM 795 C C . ALA A 1 97 ? -0.030 -5.163 19.571 1.00 98.00 97 ALA A C 1
ATOM 797 O O . ALA A 1 97 ? -0.725 -5.624 20.475 1.00 98.00 97 ALA A O 1
ATOM 798 N N . LYS A 1 98 ? 0.537 -3.953 19.678 1.00 96.88 98 LYS A N 1
ATOM 799 C CA . LYS A 1 98 ? 0.358 -3.106 20.866 1.00 96.88 98 LYS A CA 1
ATOM 800 C C . LYS A 1 98 ? -1.107 -2.710 21.078 1.00 96.88 98 LYS A C 1
ATOM 802 O O . LYS A 1 98 ? -1.622 -2.835 22.189 1.00 96.88 98 LYS A O 1
ATOM 807 N N . ARG A 1 99 ? -1.786 -2.265 20.013 1.00 97.25 99 ARG A N 1
ATOM 808 C CA . ARG A 1 99 ? -3.208 -1.886 20.069 1.00 97.25 99 ARG A CA 1
ATOM 809 C C . ARG A 1 99 ? -4.094 -3.073 20.450 1.00 97.25 99 ARG A C 1
ATOM 811 O O . ARG A 1 99 ? -5.053 -2.898 21.194 1.00 97.25 99 ARG A O 1
ATOM 818 N N . ASP A 1 100 ? -3.769 -4.266 19.962 1.00 97.44 100 ASP A N 1
ATOM 819 C CA . ASP A 1 100 ? -4.519 -5.487 20.257 1.00 97.44 100 ASP A CA 1
ATOM 820 C C . ASP A 1 100 ? -4.458 -5.858 21.745 1.00 97.44 100 ASP A C 1
ATOM 822 O O . ASP A 1 100 ? -5.480 -6.179 22.350 1.00 97.44 100 ASP A O 1
ATOM 826 N N . VAL A 1 101 ? -3.292 -5.700 22.380 1.00 96.88 101 VAL A N 1
ATOM 827 C CA . VAL A 1 101 ? -3.142 -5.908 23.828 1.00 96.88 101 VAL A CA 1
ATOM 828 C C . VAL A 1 101 ? -4.008 -4.929 24.626 1.00 96.88 101 VAL A C 1
ATOM 830 O O . VAL A 1 101 ? -4.718 -5.346 25.541 1.00 96.88 101 VAL A O 1
ATOM 833 N N . GLU A 1 102 ? -3.982 -3.639 24.287 1.00 96.19 102 GLU A N 1
ATOM 834 C CA . GLU A 1 102 ? -4.792 -2.610 24.961 1.00 96.19 102 GLU A CA 1
ATOM 835 C C . GLU A 1 102 ? -6.299 -2.848 24.762 1.00 96.19 102 GLU A C 1
ATOM 837 O O . GLU A 1 102 ? -7.097 -2.711 25.697 1.00 96.19 102 GLU A O 1
ATOM 842 N N . HIS A 1 103 ? -6.694 -3.267 23.558 1.00 97.56 103 HIS A N 1
ATOM 843 C CA . HIS A 1 103 ? -8.069 -3.635 23.247 1.00 97.56 103 HIS A CA 1
ATOM 844 C C . HIS A 1 103 ? -8.514 -4.872 24.042 1.00 97.56 103 HIS A C 1
ATOM 846 O O . HIS A 1 103 ? -9.578 -4.849 24.661 1.00 97.56 103 HIS A O 1
ATOM 852 N N . CYS A 1 104 ? -7.682 -5.917 24.113 1.00 97.31 104 CYS A N 1
ATOM 853 C CA . CYS A 1 104 ? -7.942 -7.109 24.924 1.00 97.31 104 CYS A CA 1
ATOM 854 C C . CYS A 1 104 ? -8.079 -6.772 26.417 1.00 97.31 104 CYS A C 1
ATOM 856 O O . CYS A 1 104 ? -8.976 -7.277 27.096 1.00 97.31 104 CYS A O 1
ATOM 858 N N . GLN A 1 105 ? -7.224 -5.890 26.943 1.00 97.94 105 GLN A N 1
ATOM 859 C CA . GLN A 1 105 ? -7.325 -5.419 28.328 1.00 97.94 105 GLN A CA 1
ATOM 860 C C . GLN A 1 105 ? -8.637 -4.668 28.576 1.00 97.94 105 GLN A C 1
ATOM 862 O O . GLN A 1 105 ? -9.329 -4.942 29.558 1.00 97.94 105 GLN A O 1
ATOM 867 N N . SER A 1 106 ? -9.005 -3.765 27.666 1.00 97.62 106 SER A N 1
ATOM 868 C CA . SER A 1 106 ? -10.257 -3.006 27.745 1.00 97.62 106 SER A CA 1
ATOM 869 C C . SER A 1 106 ? -11.473 -3.929 27.690 1.00 97.62 106 SER A C 1
ATOM 871 O O . SER A 1 106 ? -12.389 -3.789 28.496 1.00 97.62 106 SER A O 1
ATOM 873 N N . GLN A 1 107 ? -11.457 -4.927 26.807 1.00 98.12 107 GLN A N 1
ATOM 874 C CA . GLN A 1 107 ? -12.516 -5.928 26.704 1.00 98.12 107 GLN A CA 1
ATOM 875 C C . GLN A 1 107 ? -12.661 -6.741 28.001 1.00 98.12 107 GLN A C 1
ATOM 877 O O . GLN A 1 107 ? -13.778 -6.950 28.471 1.00 98.12 107 GLN A O 1
ATOM 882 N N . SER A 1 108 ? -11.549 -7.151 28.621 1.00 97.69 108 SER A N 1
ATOM 883 C CA . SER A 1 108 ? -11.563 -7.840 29.921 1.00 97.69 108 SER A CA 1
ATOM 884 C C . SER A 1 108 ? -12.148 -6.962 31.033 1.00 97.69 108 SER A C 1
ATOM 886 O O . SER A 1 108 ? -12.958 -7.423 31.840 1.00 97.69 108 SER A O 1
ATOM 888 N N . LEU A 1 109 ? -11.795 -5.672 31.061 1.00 98.00 109 LEU A N 1
ATOM 889 C CA . LEU A 1 109 ? -12.379 -4.714 32.000 1.00 98.00 109 LEU A CA 1
ATOM 890 C C . LEU A 1 109 ? -13.892 -4.569 31.788 1.00 98.00 109 LEU A C 1
ATOM 892 O O . LEU A 1 109 ? -14.640 -4.639 32.761 1.00 98.00 109 LEU A O 1
ATOM 896 N N . ILE A 1 110 ? -14.343 -4.424 30.539 1.00 97.75 110 ILE A N 1
ATOM 897 C CA . ILE A 1 110 ? -15.768 -4.329 30.192 1.00 97.75 110 ILE A CA 1
ATOM 898 C C . ILE A 1 110 ? -16.514 -5.582 30.661 1.00 97.75 110 ILE A C 1
ATOM 900 O O . ILE A 1 110 ? -17.496 -5.456 31.386 1.00 97.75 110 ILE A O 1
ATOM 904 N N . ALA A 1 111 ? -16.003 -6.781 30.369 1.00 97.88 111 ALA A N 1
ATOM 905 C CA . ALA A 1 111 ? -16.618 -8.037 30.807 1.00 97.88 111 ALA A CA 1
ATOM 906 C C . ALA A 1 111 ? -16.721 -8.146 32.343 1.00 97.88 111 ALA A C 1
ATOM 908 O O . ALA A 1 111 ? -17.714 -8.635 32.892 1.00 97.88 111 ALA A O 1
ATOM 909 N N . ASN A 1 112 ? -15.710 -7.658 33.069 1.00 97.06 112 ASN A N 1
ATOM 910 C CA . 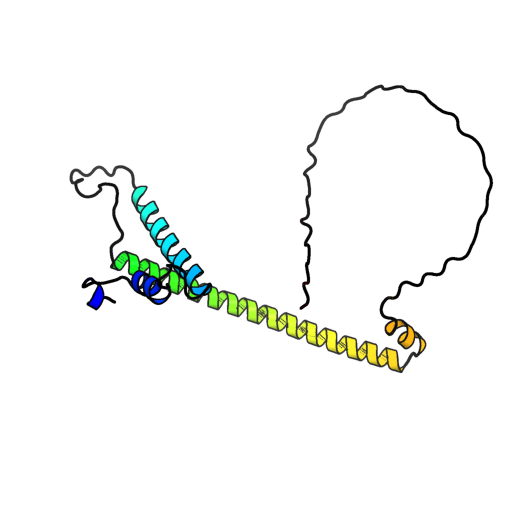ASN A 1 112 ? -15.753 -7.614 34.531 1.00 97.06 112 ASN A CA 1
ATOM 911 C C . ASN A 1 112 ? -16.822 -6.640 35.050 1.00 97.06 112 ASN A C 1
ATOM 913 O O . ASN A 1 112 ? -17.514 -6.951 36.023 1.00 97.06 112 ASN A O 1
ATOM 917 N N . LEU A 1 113 ? -16.981 -5.483 34.404 1.00 96.69 113 LEU A N 1
ATOM 918 C CA . LEU A 1 113 ? -18.021 -4.513 34.746 1.00 96.69 113 LEU A CA 1
ATOM 919 C C . LEU A 1 113 ? -19.423 -5.036 34.407 1.00 96.69 113 LEU A C 1
ATOM 921 O O . LEU A 1 113 ? -20.323 -4.897 35.231 1.00 96.69 113 LEU A O 1
ATOM 925 N N . GLU A 1 114 ? -19.609 -5.709 33.270 1.00 95.31 114 GLU A N 1
ATOM 926 C CA . GLU A 1 114 ? -20.871 -6.375 32.909 1.00 95.31 114 GLU A CA 1
ATOM 927 C C . GLU A 1 114 ? -21.303 -7.373 33.986 1.00 95.31 114 GLU A C 1
ATOM 929 O O . GLU A 1 114 ? -22.465 -7.400 34.396 1.00 95.31 114 GLU A O 1
ATOM 934 N N . LYS A 1 115 ? -20.353 -8.153 34.517 1.00 95.69 115 LYS A N 1
ATOM 935 C CA . LYS A 1 115 ? -20.615 -9.082 35.620 1.00 95.69 115 LYS A CA 1
ATOM 936 C C . LYS A 1 115 ? -21.055 -8.360 36.897 1.00 95.69 115 LYS A C 1
ATOM 938 O O . LYS A 1 115 ? -21.957 -8.842 37.584 1.00 95.69 115 LYS A O 1
ATOM 943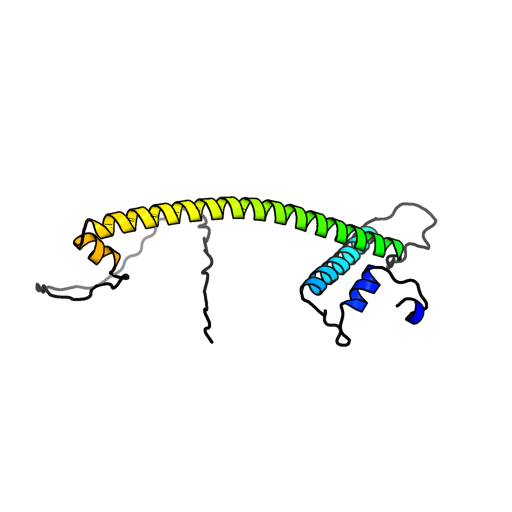 N N . LEU A 1 116 ? -20.433 -7.226 37.228 1.00 95.75 116 LEU A N 1
ATOM 944 C CA . LEU A 1 116 ? -20.822 -6.415 38.385 1.00 95.75 116 LEU A CA 1
ATOM 945 C C . LEU A 1 116 ? -22.238 -5.856 38.213 1.00 95.75 116 LEU A C 1
ATOM 947 O O . LEU A 1 116 ? -23.060 -5.987 39.119 1.00 95.75 116 LEU A O 1
ATOM 951 N N . VAL A 1 117 ? -22.538 -5.296 37.041 1.00 93.38 117 VAL A N 1
ATOM 952 C CA . VAL A 1 117 ? -23.870 -4.781 36.704 1.00 93.38 117 VAL A CA 1
ATOM 953 C C . VAL A 1 117 ? -24.914 -5.893 36.790 1.00 93.38 117 VAL A C 1
ATOM 955 O O . VAL A 1 117 ? -25.972 -5.691 37.382 1.00 93.38 117 VAL A O 1
ATOM 958 N N . LEU A 1 118 ? -24.609 -7.092 36.286 1.00 93.31 118 LEU A N 1
ATOM 959 C CA . LEU A 1 118 ? -25.505 -8.244 36.372 1.00 93.31 118 LEU A CA 1
ATOM 960 C C . LEU A 1 118 ? -25.796 -8.646 37.825 1.00 93.31 118 LEU A C 1
ATOM 962 O O . LEU A 1 118 ? -26.954 -8.871 38.172 1.00 93.31 118 LEU A O 1
ATOM 966 N N . PHE A 1 119 ? -24.769 -8.683 38.682 1.00 94.75 119 PHE A N 1
ATOM 967 C CA . PHE A 1 119 ? -24.941 -8.949 40.112 1.00 94.75 119 PHE A CA 1
ATOM 968 C C . PHE A 1 119 ? -25.821 -7.891 40.786 1.00 94.75 119 PHE A C 1
ATOM 970 O O . PHE A 1 119 ? -26.724 -8.234 41.545 1.00 94.75 119 PHE A O 1
ATOM 977 N N . MET A 1 120 ? -25.577 -6.608 40.510 1.00 93.44 120 MET A N 1
ATOM 978 C CA . MET A 1 120 ? -26.370 -5.519 41.088 1.00 93.44 120 MET A CA 1
ATOM 979 C C . MET A 1 120 ? -27.830 -5.586 40.624 1.00 93.44 120 MET A C 1
ATOM 981 O O . MET A 1 120 ? -28.735 -5.431 41.440 1.00 93.44 120 MET A O 1
ATOM 985 N N . LYS A 1 121 ? -28.061 -5.922 39.350 1.00 92.81 121 LYS A N 1
ATOM 986 C CA . LYS A 1 121 ? -29.396 -6.109 38.769 1.00 92.81 121 LYS A CA 1
ATOM 987 C C . LYS A 1 121 ? -30.179 -7.256 39.415 1.00 92.81 121 LYS A C 1
ATOM 989 O O . LYS A 1 121 ? -31.393 -7.177 39.550 1.00 92.81 121 LYS A O 1
ATOM 994 N N . GLU A 1 122 ? -29.498 -8.331 39.803 1.00 92.69 122 GLU A N 1
ATOM 995 C CA . GLU A 1 122 ? -30.130 -9.475 40.470 1.00 92.69 122 GLU A CA 1
ATOM 996 C C . GLU A 1 122 ? -30.562 -9.146 41.908 1.00 92.69 122 GLU A C 1
ATOM 998 O O . GLU A 1 122 ? -31.545 -9.695 42.404 1.00 92.69 122 GLU A O 1
ATOM 1003 N N . LYS A 1 123 ? -29.825 -8.264 42.594 1.00 91.75 123 LYS A N 1
ATOM 1004 C CA . LYS A 1 123 ? -30.064 -7.946 44.010 1.00 91.75 123 LYS A CA 1
ATOM 1005 C C . LYS A 1 123 ? -30.993 -6.759 44.237 1.00 91.75 123 LYS A C 1
ATOM 1007 O O . LYS A 1 123 ? -31.536 -6.658 45.334 1.00 91.75 123 LYS A O 1
ATOM 1012 N N . ASP A 1 124 ? -31.193 -5.910 43.233 1.00 93.94 124 ASP A N 1
ATOM 1013 C CA . ASP A 1 124 ? -32.038 -4.721 43.323 1.00 93.94 124 ASP A CA 1
ATOM 1014 C C . ASP A 1 124 ? -32.991 -4.606 42.110 1.00 93.94 124 ASP A C 1
ATOM 1016 O O . ASP A 1 124 ? -32.567 -4.221 41.014 1.00 93.94 124 ASP A O 1
ATOM 1020 N N . PRO A 1 125 ? -34.290 -4.926 42.289 1.00 89.19 125 PRO A N 1
ATOM 1021 C CA . PRO A 1 125 ? -35.300 -4.826 41.236 1.00 89.19 125 PRO A CA 1
ATOM 1022 C C . PRO A 1 125 ? -35.558 -3.396 40.736 1.00 89.19 125 PRO A C 1
ATOM 1024 O O . PRO A 1 125 ? -35.937 -3.224 39.577 1.00 89.19 125 PRO A O 1
ATOM 1027 N N . GLU A 1 126 ? -35.376 -2.375 41.579 1.00 89.81 126 GLU A N 1
ATOM 1028 C CA . GLU A 1 126 ? -35.597 -0.971 41.208 1.00 89.81 126 GLU A CA 1
ATOM 1029 C C . GLU A 1 126 ? -34.453 -0.480 40.312 1.00 89.81 126 GLU A C 1
ATOM 1031 O O . GLU A 1 126 ? -34.683 0.089 39.242 1.00 89.81 126 GLU A O 1
ATOM 1036 N N . LEU A 1 127 ? -33.216 -0.835 40.674 1.00 88.81 127 LEU A N 1
ATOM 1037 C CA . LEU A 1 127 ? -32.041 -0.630 39.828 1.00 88.81 127 LEU A CA 1
ATOM 1038 C C . LEU A 1 127 ? -32.135 -1.411 38.506 1.00 88.81 127 LEU A C 1
ATOM 1040 O O . LEU A 1 127 ? -31.693 -0.927 37.464 1.00 88.81 127 LEU A O 1
ATOM 1044 N N . ALA A 1 128 ? -32.727 -2.608 38.520 1.00 88.19 128 ALA A N 1
ATOM 1045 C CA . ALA A 1 128 ? -32.936 -3.399 37.312 1.00 88.19 128 ALA A CA 1
ATOM 1046 C C . ALA A 1 128 ? -33.910 -2.755 36.329 1.00 88.19 128 ALA A C 1
ATOM 1048 O O . ALA A 1 128 ? -33.645 -2.767 35.123 1.00 88.19 128 ALA A O 1
ATOM 1049 N N . ALA A 1 129 ? -35.006 -2.184 36.834 1.00 89.88 129 ALA A N 1
ATOM 1050 C CA . ALA A 1 129 ? -35.930 -1.402 36.025 1.00 89.88 129 ALA A CA 1
ATOM 1051 C C . ALA A 1 129 ? -35.219 -0.176 35.431 1.00 89.88 129 ALA A C 1
ATOM 1053 O O . ALA A 1 129 ? -35.305 0.040 34.226 1.00 89.88 129 ALA A O 1
ATOM 1054 N N . TYR A 1 130 ? -34.439 0.547 36.243 1.00 89.69 130 TYR A N 1
ATOM 1055 C CA . TYR A 1 130 ? -33.679 1.726 35.813 1.00 89.69 130 TYR A CA 1
ATOM 1056 C C . TYR A 1 130 ? -32.631 1.431 34.722 1.00 89.69 130 TYR A C 1
ATOM 1058 O O . TYR A 1 130 ? -32.541 2.154 33.738 1.00 89.69 130 TYR A O 1
ATOM 1066 N N . LEU A 1 131 ? -31.851 0.352 34.843 1.00 85.44 131 LEU A N 1
ATOM 1067 C CA . LEU A 1 131 ? -30.843 -0.015 33.835 1.00 85.44 131 LEU A CA 1
ATOM 1068 C C . LEU A 1 131 ? -31.440 -0.649 32.567 1.00 85.44 131 LEU A C 1
ATOM 1070 O O . LEU A 1 131 ? -30.737 -0.772 31.568 1.00 85.44 131 LEU A O 1
ATOM 1074 N N . SER A 1 132 ? -32.704 -1.086 32.612 1.00 85.56 132 SER A N 1
ATOM 1075 C CA . SER A 1 132 ? -33.406 -1.680 31.462 1.00 85.56 132 SER A CA 1
ATOM 1076 C C . SER A 1 132 ? -34.222 -0.658 30.668 1.00 85.56 132 SER A C 1
ATOM 1078 O O . SER A 1 132 ? -34.714 -0.992 29.591 1.00 85.56 132 SER A O 1
ATOM 1080 N N . THR A 1 133 ? -34.388 0.572 31.168 1.00 81.94 133 THR A N 1
ATOM 1081 C CA . THR A 1 133 ? -34.920 1.657 30.344 1.00 81.94 133 THR A CA 1
ATOM 1082 C C . THR A 1 133 ? -33.826 2.107 29.383 1.00 81.94 133 THR A C 1
ATOM 1084 O O . THR A 1 133 ? -32.979 2.924 29.746 1.00 81.94 133 THR A O 1
ATOM 1087 N N . ASP A 1 134 ? -33.838 1.579 28.155 1.00 57.69 134 ASP A N 1
ATOM 1088 C CA . ASP A 1 134 ? -33.181 2.248 27.031 1.00 57.69 134 ASP A CA 1
ATOM 1089 C C . ASP A 1 134 ? -33.677 3.690 27.026 1.00 57.69 134 ASP A C 1
ATOM 1091 O O . ASP A 1 134 ? -34.889 3.913 27.056 1.00 57.69 134 ASP A O 1
ATOM 1095 N N . SER A 1 135 ? -32.735 4.634 27.078 1.00 54.25 135 SER A N 1
ATOM 1096 C CA . SER A 1 135 ? -32.946 6.079 27.188 1.00 54.25 135 SER A CA 1
ATOM 1097 C C . SER A 1 135 ? -34.173 6.543 26.392 1.00 54.25 135 SER A C 1
ATOM 1099 O O . SER A 1 135 ? -34.099 6.859 25.210 1.00 54.25 135 SER A O 1
ATOM 1101 N N . THR A 1 136 ? -35.328 6.547 27.051 1.00 44.75 136 THR A N 1
ATOM 1102 C CA . THR A 1 136 ? -36.559 7.162 26.579 1.00 44.75 136 THR A CA 1
ATOM 1103 C C . THR A 1 136 ? -36.749 8.336 27.506 1.00 44.75 136 THR A C 1
ATOM 1105 O O . THR A 1 136 ? -37.131 8.180 28.665 1.00 44.75 136 THR A O 1
ATOM 1108 N N . GLU A 1 137 ? -36.378 9.504 26.996 1.00 44.66 137 GLU A N 1
ATOM 1109 C CA . GLU A 1 137 ? -36.770 10.792 27.543 1.00 44.66 137 GLU A CA 1
ATOM 1110 C C . GLU A 1 137 ? -38.280 10.769 27.844 1.00 44.66 137 GLU A C 1
ATOM 1112 O O . GLU A 1 137 ? -39.080 10.531 26.934 1.00 44.66 137 GLU A O 1
ATOM 1117 N N . PRO A 1 138 ? -38.701 10.959 29.105 1.00 42.97 138 PRO A N 1
ATOM 1118 C CA . PRO A 1 138 ? -40.112 11.046 29.419 1.00 42.97 138 PRO A CA 1
ATOM 1119 C C . PRO A 1 138 ? -40.591 12.486 29.188 1.00 42.97 138 PRO A C 1
ATOM 1121 O O . PRO A 1 138 ? -40.298 13.374 29.983 1.00 42.97 138 PRO A O 1
ATOM 1124 N N . GLU A 1 139 ? -41.381 12.717 28.137 1.00 46.81 139 GLU A N 1
ATOM 1125 C CA . GLU A 1 139 ? -42.409 13.771 28.169 1.00 46.81 139 GLU A CA 1
ATOM 1126 C C . GLU A 1 139 ? -43.560 13.222 29.030 1.00 46.81 139 GLU A C 1
ATOM 1128 O O . GLU A 1 139 ? -44.058 12.120 28.769 1.00 46.81 139 GLU A O 1
ATOM 1133 N N . PRO A 1 140 ? -43.922 13.908 30.127 1.00 45.25 140 PRO A N 1
ATOM 1134 C CA . PRO A 1 140 ? -45.174 14.652 30.069 1.00 45.25 140 PRO A CA 1
ATOM 1135 C C . PRO A 1 140 ? -45.123 15.974 30.846 1.00 45.25 140 PRO A C 1
ATOM 1137 O O . PRO A 1 140 ? -44.833 16.023 32.045 1.00 45.25 140 PRO A O 1
ATOM 1140 N N . GLY A 1 141 ? -45.508 17.056 30.173 1.00 49.47 141 GLY A N 1
ATOM 1141 C CA . GLY A 1 141 ? -45.852 18.305 30.835 1.00 49.47 141 GLY A CA 1
ATOM 1142 C C . GLY A 1 141 ? -46.994 18.144 31.840 1.00 49.47 141 GLY A C 1
ATOM 1143 O O . GLY A 1 141 ? -47.899 17.339 31.639 1.00 49.47 141 GLY A O 1
ATOM 1144 N N . THR A 1 142 ? -46.981 18.955 32.904 1.00 37.44 142 THR A N 1
ATOM 1145 C CA . THR A 1 142 ? -48.182 19.615 33.443 1.00 37.44 142 THR A CA 1
ATOM 1146 C C . THR A 1 142 ? -47.854 20.676 34.520 1.00 37.44 142 THR A C 1
ATOM 1148 O O . THR A 1 142 ? -47.409 20.361 35.615 1.00 37.44 142 THR A O 1
ATOM 1151 N N . HIS A 1 143 ? -48.180 21.938 34.182 1.00 42.50 143 HIS A N 1
ATOM 1152 C CA . HIS A 1 143 ? -48.545 23.094 35.038 1.00 42.50 143 HIS A CA 1
ATOM 1153 C C . HIS A 1 143 ? -47.441 23.778 35.887 1.00 42.50 143 HIS A C 1
ATOM 1155 O O . HIS A 1 143 ? -46.806 23.180 36.740 1.00 42.50 143 HIS A O 1
ATOM 1161 N N . SER A 1 144 ? -47.233 25.097 35.798 1.00 33.00 144 SER A N 1
ATOM 1162 C CA . SER A 1 144 ? -48.235 26.091 36.208 1.00 33.00 144 SER A CA 1
ATOM 1163 C C . SER A 1 144 ? -48.079 27.447 35.515 1.00 33.00 144 SER A C 1
ATOM 1165 O O . SER A 1 144 ? -47.013 28.058 35.496 1.00 33.00 144 SER A O 1
ATOM 1167 N N . THR A 1 145 ? -49.208 27.932 35.010 1.00 36.00 145 THR A N 1
ATOM 1168 C CA . THR A 1 145 ? -49.481 29.321 34.646 1.00 36.00 145 THR A CA 1
ATOM 1169 C C . THR A 1 145 ? -49.520 30.196 35.900 1.00 36.00 145 THR A C 1
ATOM 1171 O O . THR A 1 145 ? -50.320 29.916 36.785 1.00 36.00 145 THR A O 1
ATOM 1174 N N . THR A 1 146 ? -48.769 31.302 35.924 1.00 31.81 146 THR A N 1
ATOM 1175 C CA . THR A 1 146 ? -49.149 32.496 36.699 1.00 31.81 146 THR A CA 1
ATOM 1176 C C . THR A 1 146 ? -48.844 33.755 35.892 1.00 31.81 146 THR A C 1
ATOM 1178 O O . THR A 1 146 ? -47.698 34.109 35.632 1.00 31.81 146 THR A O 1
ATOM 1181 N N . THR A 1 147 ? -49.931 34.400 35.486 1.00 35.28 147 THR A N 1
ATOM 1182 C CA . THR A 1 147 ? -50.059 35.677 34.782 1.00 35.28 147 THR A CA 1
ATOM 1183 C C . THR A 1 147 ? -49.855 36.851 35.744 1.00 35.28 147 THR A C 1
ATOM 1185 O O . THR A 1 147 ? -50.365 36.790 36.860 1.00 35.28 147 THR A O 1
ATOM 1188 N N . THR A 1 148 ? -49.212 37.947 35.317 1.00 33.69 148 THR A N 1
ATOM 1189 C CA . THR A 1 148 ? -49.780 39.326 35.284 1.00 33.69 148 THR A CA 1
ATOM 1190 C C . THR A 1 148 ? -48.751 40.386 34.829 1.00 33.69 148 THR A C 1
ATOM 1192 O O . THR A 1 148 ? -47.552 40.128 34.870 1.00 33.69 148 THR A O 1
ATOM 1195 N N . PRO A 1 149 ? -49.216 41.530 34.277 1.00 43.19 149 PRO A N 1
ATOM 1196 C CA . PRO A 1 149 ? -48.584 42.234 33.155 1.00 43.19 149 PRO A CA 1
ATOM 1197 C C . PRO A 1 149 ? -47.948 43.580 33.554 1.00 43.19 149 PRO A C 1
ATOM 1199 O O . PRO A 1 149 ? -48.163 44.046 34.668 1.00 43.19 149 PRO A O 1
ATOM 1202 N N . SER A 1 150 ? -47.263 44.255 32.615 1.00 31.98 150 SER A N 1
ATOM 1203 C CA . SER A 1 150 ? -47.553 45.655 32.215 1.00 31.98 150 SER A CA 1
ATOM 1204 C C . SER A 1 150 ? -46.347 46.369 31.565 1.00 31.98 150 SER A C 1
ATOM 1206 O O . SER A 1 150 ? -45.368 46.687 32.225 1.00 31.98 150 SER A O 1
ATOM 1208 N N . THR A 1 151 ? -46.527 46.672 30.274 1.00 30.75 151 THR A N 1
ATOM 1209 C CA . THR A 1 151 ? -46.243 47.948 29.576 1.00 30.75 151 THR A CA 1
ATOM 1210 C C . THR A 1 151 ? -44.795 48.424 29.325 1.00 30.75 151 THR A C 1
ATOM 1212 O O . THR A 1 151 ? -44.056 48.810 30.221 1.00 30.75 151 THR A O 1
ATOM 1215 N N . LEU A 1 152 ? -44.477 48.497 28.023 1.00 34.19 152 LEU A N 1
ATOM 1216 C CA . LEU A 1 152 ? -43.349 49.165 27.351 1.00 34.19 152 LEU A CA 1
ATOM 1217 C C . LEU A 1 152 ? -43.556 50.701 27.277 1.00 34.19 152 LEU A C 1
ATOM 1219 O O . LEU A 1 152 ? -44.701 51.148 27.193 1.00 34.19 152 LEU A O 1
ATOM 1223 N N . PRO A 1 153 ? -42.483 51.515 27.240 1.00 41.03 153 PRO A N 1
ATOM 1224 C CA . PRO A 1 153 ? -42.137 52.254 26.004 1.00 41.03 153 PRO A CA 1
ATOM 1225 C C . PRO A 1 153 ? -40.608 52.197 25.735 1.00 41.03 153 PRO A C 1
ATOM 1227 O O . PRO A 1 153 ? -39.815 52.221 26.666 1.00 41.03 153 PRO A O 1
ATOM 1230 N N . THR A 1 154 ? -40.108 51.882 24.535 1.00 30.12 154 THR A N 1
ATOM 1231 C CA . THR A 1 154 ? -40.024 52.672 23.283 1.00 30.12 154 THR A CA 1
ATOM 1232 C C . THR A 1 154 ? -39.002 53.826 23.330 1.00 30.12 154 THR A C 1
ATOM 1234 O O . THR A 1 154 ? -39.321 54.925 23.765 1.00 30.12 154 THR A O 1
ATOM 1237 N N . THR A 1 155 ? -37.826 53.527 22.749 1.00 33.41 155 THR A N 1
ATOM 1238 C CA . THR A 1 155 ? -36.974 54.362 21.862 1.00 33.41 155 THR A CA 1
ATOM 1239 C C . THR A 1 155 ? -36.060 55.449 22.460 1.00 33.41 155 THR A C 1
ATOM 1241 O O . THR A 1 155 ? -36.499 56.335 23.181 1.00 33.41 155 THR A O 1
ATOM 1244 N N . ILE A 1 156 ? -34.783 55.425 22.048 1.00 30.61 156 ILE A N 1
ATOM 1245 C CA . ILE A 1 156 ? -34.049 56.374 21.165 1.00 30.61 156 ILE A CA 1
ATOM 1246 C C . ILE A 1 156 ? -32.570 56.416 21.623 1.00 30.61 156 ILE A C 1
ATOM 1248 O O . ILE A 1 156 ? -32.282 56.788 22.752 1.00 30.61 156 ILE A O 1
ATOM 1252 N N . ASP A 1 157 ? -31.685 56.007 20.707 1.00 30.45 157 ASP A N 1
ATOM 1253 C CA . ASP A 1 157 ? -30.388 56.593 20.312 1.00 30.45 157 ASP A CA 1
ATOM 1254 C C . ASP A 1 157 ? -29.457 57.248 21.356 1.00 30.45 157 ASP A C 1
ATOM 1256 O O . ASP A 1 157 ? -29.858 58.144 22.092 1.00 30.45 157 ASP A O 1
ATOM 1260 N N . THR A 1 158 ? -28.167 56.887 21.316 1.00 31.34 158 THR A N 1
ATOM 1261 C CA . THR A 1 158 ? -27.018 57.820 21.238 1.00 31.34 158 THR A CA 1
ATOM 1262 C C . THR A 1 158 ? -25.712 57.024 21.289 1.00 31.34 158 THR A C 1
ATOM 1264 O O . THR A 1 158 ? -25.366 56.400 22.293 1.00 31.34 158 THR A O 1
ATOM 1267 N N . ALA A 1 159 ? -24.961 57.085 20.194 1.00 32.66 159 ALA A N 1
ATOM 1268 C CA . ALA A 1 159 ? -23.564 56.686 20.119 1.00 32.66 159 ALA A CA 1
ATOM 1269 C C . ALA A 1 159 ? -22.655 57.668 20.881 1.00 32.66 159 ALA A C 1
ATOM 1271 O O . ALA A 1 159 ? -22.807 58.878 20.734 1.00 32.66 159 ALA A O 1
ATOM 1272 N N . LEU A 1 160 ? -21.636 57.163 21.587 1.00 31.97 160 LEU A N 1
ATOM 1273 C CA . LEU A 1 160 ? -20.318 57.807 21.629 1.00 31.97 160 LEU A CA 1
ATOM 1274 C C . LEU A 1 160 ? -19.227 56.825 22.074 1.00 31.97 160 LEU A C 1
ATOM 1276 O O . LEU A 1 160 ? -19.342 56.108 23.063 1.00 31.97 160 LEU A O 1
ATOM 1280 N N . ALA A 1 161 ? -18.191 56.797 21.246 1.00 29.53 161 ALA A N 1
ATOM 1281 C CA . ALA A 1 161 ? -17.054 55.897 21.233 1.00 29.53 161 ALA A CA 1
ATOM 1282 C C . ALA A 1 161 ? -16.057 56.151 22.366 1.00 29.53 161 ALA A C 1
ATOM 1284 O O . ALA A 1 161 ? -15.812 57.309 22.687 1.00 29.53 161 ALA A O 1
ATOM 1285 N N . ILE A 1 162 ? -15.359 55.099 22.819 1.00 34.41 162 ILE A N 1
ATOM 1286 C CA . ILE A 1 162 ? -13.939 55.201 23.188 1.00 34.41 162 ILE A CA 1
ATOM 1287 C C . ILE A 1 162 ? -13.189 53.944 22.718 1.00 34.41 162 ILE A C 1
ATOM 1289 O O . ILE A 1 162 ? -13.449 52.820 23.136 1.00 34.41 162 ILE A O 1
ATOM 1293 N N . THR A 1 163 ? -12.256 54.201 21.811 1.00 30.77 163 THR A N 1
ATOM 1294 C CA . THR A 1 163 ? -11.190 53.367 21.254 1.00 30.77 163 THR A CA 1
ATOM 1295 C C . THR A 1 163 ? -10.253 52.806 22.327 1.00 30.77 163 THR A C 1
ATOM 1297 O O . THR A 1 163 ? -9.752 53.608 23.099 1.00 30.77 163 THR A O 1
ATOM 1300 N N . VAL A 1 164 ? -9.893 51.511 22.284 1.00 31.78 164 VAL A N 1
ATOM 1301 C CA . VAL A 1 164 ? -8.504 51.020 22.479 1.00 31.78 164 VAL A CA 1
ATOM 1302 C C . VAL A 1 164 ? -8.319 49.667 21.764 1.00 31.78 164 VAL A C 1
ATOM 1304 O O . VAL A 1 164 ? -8.865 48.644 22.154 1.00 31.78 164 VAL A O 1
ATOM 1307 N N . VAL A 1 165 ? -7.558 49.736 20.671 1.00 30.61 165 VAL A N 1
ATOM 1308 C CA . VAL A 1 165 ? -6.493 48.838 20.185 1.00 30.61 165 VAL A CA 1
ATOM 1309 C C . VAL A 1 165 ? -6.450 47.383 20.688 1.00 30.61 165 VAL A C 1
ATOM 1311 O O . VAL A 1 165 ? -6.089 47.115 21.826 1.00 30.61 165 VAL A O 1
ATOM 1314 N N . GLY A 1 166 ? -6.576 46.466 19.720 1.00 32.41 166 GLY A N 1
ATOM 1315 C CA . GLY A 1 166 ? -5.619 45.370 19.534 1.00 32.41 166 GLY A CA 1
ATOM 1316 C C . GLY A 1 166 ? -5.969 44.027 20.170 1.00 32.41 166 GLY A C 1
ATOM 1317 O O . GLY A 1 166 ? -5.754 43.820 21.356 1.00 32.41 166 GLY A O 1
ATOM 1318 N N . THR A 1 167 ? -6.355 43.052 19.346 1.00 35.19 167 THR A N 1
ATOM 1319 C CA . THR A 1 167 ? -5.522 41.877 19.003 1.00 35.19 167 THR A CA 1
ATOM 1320 C C . THR A 1 167 ? -6.404 40.805 18.358 1.00 35.19 167 THR A C 1
ATOM 1322 O O . THR A 1 167 ? -7.440 40.406 18.877 1.00 35.19 167 THR A O 1
ATOM 1325 N N . THR A 1 168 ? -5.958 40.392 17.180 1.00 37.31 168 THR A N 1
ATOM 1326 C CA . THR A 1 168 ? -6.312 39.227 16.368 1.00 37.31 168 THR A CA 1
ATOM 1327 C C . THR A 1 168 ? -6.924 38.059 17.156 1.00 37.31 168 THR A C 1
ATOM 1329 O O . THR A 1 168 ? -6.241 37.410 17.946 1.00 37.31 168 THR A O 1
ATOM 1332 N N . ALA A 1 169 ? -8.195 37.741 16.891 1.00 35.97 169 ALA A N 1
ATOM 1333 C CA . ALA A 1 169 ? -8.809 36.487 17.321 1.00 35.97 169 ALA A CA 1
ATOM 1334 C C . ALA A 1 169 ? -8.565 35.415 16.250 1.00 35.97 169 ALA A C 1
ATOM 1336 O O . ALA A 1 169 ? -9.017 35.535 15.111 1.00 35.97 169 ALA A O 1
ATOM 1337 N N . LEU A 1 170 ? -7.816 34.382 16.631 1.00 35.59 170 LEU A N 1
ATOM 1338 C CA . LEU A 1 170 ? -7.623 33.166 15.853 1.00 35.59 170 LEU A CA 1
ATOM 1339 C C . LEU A 1 170 ? -8.964 32.437 15.734 1.00 35.59 170 LEU A C 1
ATOM 1341 O O . LEU A 1 170 ? -9.570 32.048 16.732 1.00 35.59 170 LEU A O 1
ATOM 1345 N N . VAL A 1 171 ? -9.419 32.263 14.496 1.00 35.34 171 VAL A N 1
ATOM 1346 C CA . VAL A 1 171 ? -10.545 31.400 14.152 1.00 35.34 171 VAL A CA 1
ATOM 1347 C C . VAL A 1 171 ? -10.155 29.959 14.499 1.00 35.34 171 VAL A C 1
ATOM 1349 O O . VAL A 1 171 ? -9.253 29.380 13.901 1.00 35.34 171 VAL A O 1
ATOM 1352 N N . SER A 1 172 ? -10.821 29.390 15.502 1.00 43.03 172 SER A N 1
ATOM 1353 C CA . SER A 1 172 ? -10.835 27.951 15.750 1.00 43.03 172 SER A CA 1
ATOM 1354 C C . SER A 1 172 ? -12.040 27.389 15.008 1.00 43.03 172 SER A C 1
ATOM 1356 O O . SER A 1 172 ? -13.182 27.619 15.403 1.00 43.03 172 SER A O 1
ATOM 1358 N N . THR A 1 173 ? -11.797 26.714 13.889 1.00 45.88 173 THR A N 1
ATOM 1359 C CA . THR A 1 173 ? -12.819 25.913 13.210 1.00 45.88 173 THR A CA 1
ATOM 1360 C C . THR A 1 173 ? -12.497 24.450 13.473 1.00 45.88 173 THR A C 1
ATOM 1362 O O . THR A 1 173 ? -11.508 23.913 12.988 1.00 45.88 173 THR A O 1
ATOM 1365 N N . SER A 1 174 ? -13.313 23.816 14.314 1.00 44.53 174 SER A N 1
ATOM 1366 C CA . SER A 1 174 ? -13.324 22.358 14.443 1.00 44.53 174 SER A CA 1
ATOM 1367 C C . SER A 1 174 ? -14.070 21.764 13.242 1.00 44.53 174 SER A C 1
ATOM 1369 O O . SER A 1 174 ? -15.122 22.299 12.882 1.00 44.53 174 SER A O 1
ATOM 1371 N N . PRO A 1 175 ? -13.578 20.687 12.608 1.00 48.53 175 PRO A N 1
ATOM 1372 C CA . PRO A 1 175 ? -14.302 20.027 11.531 1.00 48.53 175 PRO A CA 1
ATOM 1373 C C . PRO A 1 175 ? -15.418 19.124 12.077 1.00 48.53 175 PRO A C 1
ATOM 1375 O O . PRO A 1 175 ? -15.199 18.264 12.930 1.00 48.53 175 PRO A O 1
ATOM 1378 N N . THR A 1 176 ? -16.621 19.319 11.541 1.00 39.03 176 THR A N 1
ATOM 1379 C CA . THR A 1 176 ? -17.803 18.469 11.724 1.00 39.03 176 THR A CA 1
ATOM 1380 C C . THR A 1 176 ? -17.617 17.141 10.987 1.00 39.03 176 THR A C 1
ATOM 1382 O O . THR A 1 176 ? -17.580 17.112 9.758 1.00 39.03 176 THR A O 1
ATOM 1385 N N . ILE A 1 177 ? -17.550 16.029 11.718 1.00 44.56 177 ILE A N 1
ATOM 1386 C CA . ILE A 1 177 ? -17.661 14.672 11.160 1.00 44.56 177 ILE A CA 1
ATOM 1387 C C . ILE A 1 177 ? -19.139 14.363 10.896 1.00 44.56 177 ILE A C 1
ATOM 1389 O O . ILE A 1 177 ? -19.931 14.209 11.822 1.00 44.56 177 ILE A O 1
ATOM 1393 N N . SER A 1 178 ? -19.512 14.309 9.616 1.00 38.88 178 SER A N 1
ATOM 1394 C CA . SER A 1 178 ? -20.820 13.832 9.158 1.00 38.88 178 SER A CA 1
ATOM 1395 C C . SER A 1 178 ? -20.737 12.333 8.881 1.00 38.88 178 SER A C 1
ATOM 1397 O O . SER A 1 178 ? -20.090 11.921 7.922 1.00 38.88 178 SER A O 1
ATOM 1399 N N . ASN A 1 179 ? -21.412 11.521 9.693 1.00 38.44 179 ASN A N 1
ATOM 1400 C CA . ASN A 1 179 ? -21.621 10.107 9.397 1.00 38.44 179 ASN A CA 1
ATOM 1401 C C . ASN A 1 179 ? -22.906 9.960 8.578 1.00 38.44 179 ASN A C 1
ATOM 1403 O O . ASN A 1 179 ? -23.998 10.214 9.080 1.00 38.44 179 ASN A O 1
ATOM 1407 N N . THR A 1 180 ? -22.779 9.528 7.324 1.00 49.25 180 THR A N 1
ATOM 1408 C CA . THR A 1 180 ? -23.904 8.984 6.557 1.00 49.25 180 THR A CA 1
ATOM 1409 C C . THR A 1 180 ? -23.807 7.463 6.616 1.00 49.25 180 THR A C 1
ATOM 1411 O O . THR A 1 180 ? -22.926 6.856 6.018 1.00 49.25 180 THR A O 1
ATOM 1414 N N . SER A 1 181 ? -24.686 6.845 7.404 1.00 41.94 181 SER A N 1
ATOM 1415 C CA . SER A 1 181 ? -24.916 5.401 7.356 1.00 41.94 181 SER A CA 1
ATOM 1416 C C . SER A 1 181 ? -26.021 5.146 6.335 1.00 41.94 181 SER A C 1
ATOM 1418 O O . SER A 1 181 ? -27.152 5.595 6.522 1.00 41.94 181 SER A O 1
ATOM 1420 N N . SER A 1 182 ? -25.677 4.484 5.231 1.00 49.78 182 SER A N 1
ATOM 1421 C CA . SER A 1 182 ? -26.626 4.003 4.230 1.00 49.78 182 SER A CA 1
ATOM 1422 C C . SER A 1 182 ? -26.805 2.503 4.432 1.00 49.78 182 SER A C 1
ATOM 1424 O O . SER A 1 182 ? -25.904 1.728 4.124 1.00 49.78 182 SER A O 1
ATOM 1426 N N . ASN A 1 183 ? -27.965 2.106 4.952 1.00 46.84 183 ASN A N 1
ATOM 1427 C CA . ASN A 1 183 ? -28.422 0.719 4.944 1.00 46.84 183 ASN A CA 1
ATOM 1428 C C . ASN A 1 183 ? -28.977 0.375 3.557 1.00 46.84 183 ASN A C 1
ATOM 1430 O O . ASN A 1 183 ? -29.882 1.066 3.083 1.00 46.84 183 ASN A O 1
ATOM 1434 N N . HIS A 1 184 ? -28.500 -0.720 2.965 1.00 45.44 184 HIS A N 1
ATOM 1435 C CA . HIS A 1 184 ? -29.332 -1.620 2.167 1.00 45.44 184 HIS A CA 1
ATOM 1436 C C . HIS A 1 184 ? -28.790 -3.051 2.247 1.00 45.44 184 HIS A C 1
ATOM 1438 O O . HIS A 1 184 ? -27.551 -3.203 2.288 1.00 45.44 184 HIS A O 1
#

pLDDT: mean 74.24, std 25.46, range [29.53, 98.12]

Foldseek 3Di:
DCVVVVDDAAPLRVLLVVQADPVRDGVDPVSVVLNVQLVVLQVVVQVVVVPDPDDDDPPPPPPPDDDRDDRVRSNVSNVVSVVVVVVVVVVVVVVVVVVVVVVVVVVVVVVVVVVVLVVVLVVDVVSVVVVPPPDDDDDDDDDDDDDDDDDDDDDDDDDDDDDDDDDDDDDDDDDDDDDDDDDD

Sequence (184 aa):
MEERLKRHVSDGELFMQTHTRADGSFVDQIYQHVGEAYMKMMEERMAEMDEDGPQVSDNSSQHSTHRMLNIDEKNEIFLKLQEQLQLKISEQEEQNAKRDVEHCQSQSLIANLEKLVLFMKEKDPELAAYLSTDSTEPEPGTHSTTTTPSTLPTTIDTALAITVVGTTALVSTSPTISNTSSNH

Organism: Arabidopsis suecica (NCBI:txid45249)

Radius of gyration: 35.36 Å; chains: 1; bounding box: 86×70×72 Å

InterPro domains:
  IPR004252 Probable transposase, Ptta/En/Spm, plant [PF03004] (1-81)